Protein AF-A0AAD9DWA7-F1 (afdb_monomer)

Foldseek 3Di:
DDDDDDDDDDDDDDDPDDPDPPPPDDDDDDDDDDDDDDDDDDDDDDPPPPDPDPPDPDDQQADDDDFLQVLLRVQCNVVSHNVLDDPVRLVVLVCVVPVPVPPDPDPVVVPPRNNHDVSSSQVSQVVVVHGDDDDDPVD

pLDDT: mean 70.53, std 24.04, range [33.25, 98.38]

Sequence (139 aa):
MGSAPCSGKGRGVGGFQELGCMPWKVSKQKGEGDGSGCGPGVDEGHHARTLPVPPQPTAIYHEKQRRELCALHALNNVFQDGAAFSRDALQDIYQRLSPSTLVTPHKKSMLGNGNYDVNVIMAALQTRGFEAVWWDKRR

InterPro domains:
  IPR006155 Josephin domain [PF02099] (65-137)
  IPR006155 Josephin domain [PS50957] (57-139)
  IPR006155 Josephin domain [SM01246] (64-139)
  IPR040053 Josephin-1/2 [PTHR13291] (58-139)

Secondary structure (DSSP, 8-state):
--------------------------------------------------PPPP-PPPPPP-PPP-TT-HHHHHHHHHHT-TTS--HHHHHHHHHHH-GGGG-SSS--GGG--S---HHHHHHHHHHTT--PPP--TT-

Mean predicted aligned error: 17.97 Å

Organism: NCBI:txid2609070

Solvent-accessible surface area (backbone atoms only — not comparable to full-atom values): 9983 Å² total; per-residue (Å²): 141,84,84,88,85,92,89,84,90,79,90,78,92,74,79,96,75,81,87,72,80,78,79,82,77,82,80,83,83,80,88,79,83,91,79,89,85,90,86,90,84,87,86,80,91,70,92,70,78,78,70,82,75,74,85,73,81,76,83,78,55,76,68,79,73,59,89,45,27,51,57,56,35,51,50,17,37,73,68,54,30,84,81,70,53,51,72,64,60,53,50,52,48,42,44,71,77,46,65,82,78,65,85,59,103,57,90,68,69,79,63,66,64,32,83,64,55,68,66,42,54,41,53,55,34,46,79,74,79,41,79,80,78,85,83,62,89,93,111

Structure (mmCIF, N/CA/C/O backbone):
data_AF-A0AAD9DWA7-F1
#
_entry.id   AF-A0AAD9DWA7-F1
#
loop_
_atom_site.group_PDB
_atom_site.id
_atom_site.type_symbol
_atom_site.label_atom_id
_atom_site.label_alt_id
_atom_site.label_comp_id
_atom_site.label_asym_id
_atom_site.label_entity_id
_atom_site.label_seq_id
_atom_site.pdbx_PDB_ins_code
_atom_site.Cartn_x
_atom_site.Cartn_y
_atom_site.Cartn_z
_atom_site.occupancy
_atom_site.B_iso_or_equiv
_atom_site.auth_seq_id
_atom_site.auth_comp_id
_atom_site.auth_asym_id
_atom_site.auth_atom_id
_atom_site.pdbx_PDB_model_num
ATOM 1 N N . MET A 1 1 ? -35.403 15.807 -42.503 1.00 43.56 1 MET A N 1
ATOM 2 C CA . MET A 1 1 ? -34.236 16.627 -42.113 1.00 43.56 1 MET A CA 1
ATOM 3 C C . MET A 1 1 ? -34.789 17.918 -41.535 1.00 43.56 1 MET A C 1
ATOM 5 O O . MET A 1 1 ? -35.399 18.670 -42.279 1.00 43.56 1 MET A O 1
ATOM 9 N N . GLY A 1 2 ? -34.721 18.098 -40.217 1.00 42.53 2 GLY A N 1
ATOM 10 C CA . GLY A 1 2 ? -35.338 19.223 -39.510 1.00 42.53 2 GLY A CA 1
ATOM 11 C C . GLY A 1 2 ? -34.527 19.580 -38.267 1.00 42.53 2 GLY A C 1
ATOM 12 O O . GLY A 1 2 ? -34.063 18.691 -37.557 1.00 42.53 2 GLY A O 1
ATOM 13 N N . SER A 1 3 ? -34.309 20.878 -38.091 1.00 41.75 3 SER A N 1
ATOM 14 C CA . SER A 1 3 ? -33.456 21.536 -37.099 1.00 41.75 3 SER A CA 1
ATOM 15 C C . SER A 1 3 ? -34.044 21.525 -35.671 1.00 41.75 3 SER A C 1
ATOM 17 O O . SER A 1 3 ? -35.253 21.418 -35.496 1.00 41.75 3 SER A O 1
ATOM 19 N N . ALA A 1 4 ? -33.172 21.653 -34.660 1.00 43.50 4 ALA A N 1
ATOM 20 C CA . ALA A 1 4 ? -33.459 21.803 -33.212 1.00 43.50 4 ALA A CA 1
ATOM 21 C C . ALA A 1 4 ? -34.003 23.230 -32.854 1.00 43.50 4 ALA A C 1
ATOM 23 O O . ALA A 1 4 ? -34.128 24.005 -33.806 1.00 43.50 4 ALA A O 1
ATOM 24 N N . PRO A 1 5 ? -34.239 23.690 -31.580 1.00 51.34 5 PRO A N 1
ATOM 25 C CA . PRO A 1 5 ? -34.034 23.082 -30.240 1.00 51.34 5 PRO A CA 1
ATOM 26 C C . PRO A 1 5 ? -35.050 23.485 -29.092 1.00 51.34 5 PRO A C 1
ATOM 28 O O . PRO A 1 5 ? -36.014 24.209 -29.303 1.00 51.34 5 PRO A O 1
ATOM 31 N N . CYS A 1 6 ? -34.736 23.062 -27.848 1.00 37.31 6 CYS A N 1
ATOM 32 C CA . CYS A 1 6 ? -35.026 23.646 -26.506 1.00 37.31 6 CYS A CA 1
ATOM 33 C C . CYS A 1 6 ? -36.461 23.763 -25.917 1.00 37.31 6 CYS A C 1
ATOM 35 O O . CYS A 1 6 ? -37.216 24.653 -26.290 1.00 37.31 6 CYS A O 1
ATOM 37 N N . SER A 1 7 ? -36.716 23.070 -24.787 1.00 40.41 7 SER A N 1
ATOM 38 C CA . SER A 1 7 ? -36.964 23.658 -23.436 1.00 40.41 7 SER A CA 1
ATOM 39 C C . SER A 1 7 ? -37.805 22.742 -22.534 1.00 4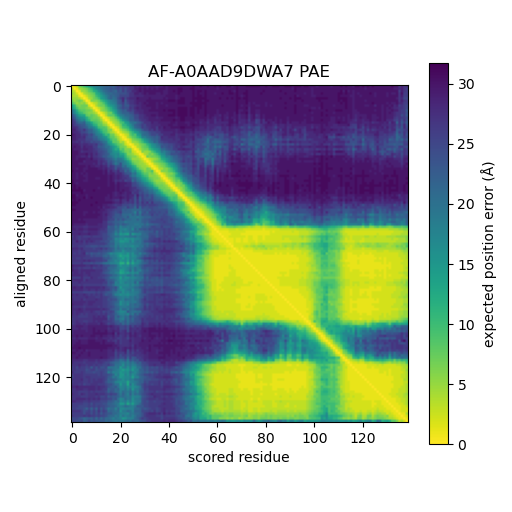0.41 7 SER A C 1
ATOM 41 O O . SER A 1 7 ? -38.947 22.429 -22.845 1.00 40.41 7 SER A O 1
ATOM 43 N N . GLY A 1 8 ? -37.275 22.388 -21.360 1.00 38.84 8 GLY A N 1
ATOM 44 C CA . GLY A 1 8 ? -38.014 21.683 -20.310 1.00 38.84 8 GLY A CA 1
ATOM 45 C C . GLY A 1 8 ? -37.392 21.952 -18.945 1.00 38.84 8 GLY A C 1
ATOM 46 O O . GLY A 1 8 ? -36.357 21.397 -18.599 1.00 38.84 8 GLY A O 1
ATOM 47 N N . LYS A 1 9 ? -38.000 22.872 -18.199 1.00 42.50 9 LYS A N 1
ATOM 48 C CA . LYS A 1 9 ? -37.543 23.401 -16.913 1.00 42.50 9 LYS A CA 1
ATOM 49 C C . LYS A 1 9 ? -38.145 22.573 -15.780 1.00 42.50 9 LYS A C 1
ATOM 51 O O . LYS A 1 9 ? -39.341 22.670 -15.538 1.00 42.50 9 LYS A O 1
ATOM 56 N N . GLY A 1 10 ? -37.323 21.806 -15.069 1.00 37.03 10 GLY A N 1
ATOM 57 C CA . GLY A 1 10 ? -37.707 21.131 -13.827 1.00 37.03 10 GLY A CA 1
ATOM 58 C C . GLY A 1 10 ? -36.960 21.735 -12.644 1.00 37.03 10 GLY A C 1
ATOM 59 O O . GLY A 1 10 ? -35.753 21.559 -12.522 1.00 37.03 10 GLY A O 1
ATOM 60 N N . ARG A 1 11 ? -37.667 22.478 -11.786 1.00 41.38 11 ARG A N 1
ATOM 61 C CA . ARG A 1 11 ? -37.173 22.857 -10.456 1.00 41.38 11 ARG A CA 1
ATOM 62 C C . ARG A 1 11 ? -37.373 21.661 -9.533 1.00 41.38 11 ARG A C 1
ATOM 64 O O . ARG A 1 11 ? -38.507 21.237 -9.345 1.00 41.38 11 ARG A O 1
ATOM 71 N N . GLY A 1 12 ? -36.295 21.175 -8.936 1.00 38.94 12 GLY A N 1
ATOM 72 C CA . GLY A 1 12 ? -36.328 20.275 -7.789 1.00 38.94 12 GLY A CA 1
ATOM 73 C C . GLY A 1 12 ? -35.436 20.859 -6.707 1.00 38.94 12 GLY A C 1
ATOM 74 O O . GLY A 1 12 ? -34.218 20.749 -6.782 1.00 38.94 12 GLY A O 1
ATOM 75 N N . VAL A 1 13 ? -36.050 21.547 -5.749 1.00 46.56 13 VAL A N 1
ATOM 76 C CA . VAL A 1 13 ? -35.418 21.949 -4.492 1.00 46.56 13 VAL A CA 1
ATOM 77 C C . VAL A 1 13 ? -35.373 20.696 -3.619 1.00 46.56 13 VAL A C 1
ATOM 79 O O . VAL A 1 13 ? -36.421 20.162 -3.270 1.00 46.56 13 VAL A O 1
ATOM 82 N N . GLY A 1 14 ? -34.175 20.213 -3.298 1.00 36.69 14 GLY A N 1
ATOM 83 C CA . GLY A 1 14 ? -33.944 19.093 -2.387 1.00 36.69 14 GLY A CA 1
ATOM 84 C C . GLY A 1 14 ? -32.629 19.326 -1.656 1.00 36.69 14 GLY A C 1
ATOM 85 O O . GLY A 1 14 ? -31.602 19.530 -2.295 1.00 36.69 14 GLY A O 1
ATOM 86 N N . GLY A 1 15 ? -32.708 19.425 -0.331 1.00 39.16 15 GLY A N 1
ATOM 87 C CA . GLY A 1 15 ? -31.715 20.035 0.546 1.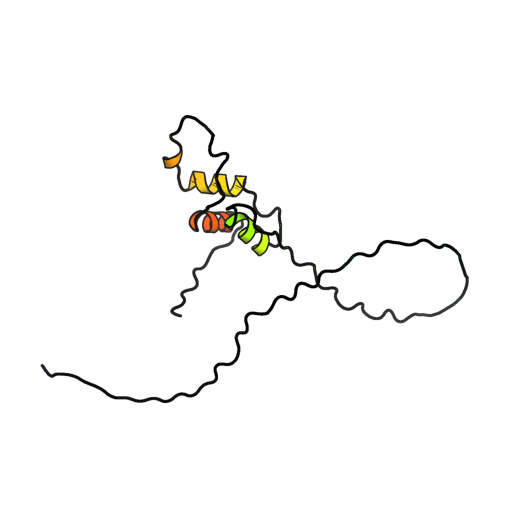00 39.16 15 GLY A CA 1
ATOM 88 C C . GLY A 1 15 ? -30.312 19.440 0.464 1.00 39.16 15 GLY A C 1
ATOM 89 O O . GLY A 1 15 ? -30.107 18.236 0.571 1.00 39.16 15 GLY A O 1
ATOM 90 N N . PHE A 1 16 ? -29.342 20.342 0.353 1.00 38.75 16 PHE A N 1
ATOM 91 C CA . PHE A 1 16 ? -27.926 20.094 0.572 1.00 38.75 16 PHE A CA 1
ATOM 92 C C . PHE A 1 16 ? -27.645 20.130 2.084 1.00 38.75 16 PHE A C 1
ATOM 94 O O . PHE A 1 16 ? -27.262 21.155 2.638 1.00 38.75 16 PHE A O 1
ATOM 101 N N . GLN A 1 17 ? -27.926 19.020 2.755 1.00 49.75 17 GLN A N 1
ATOM 102 C CA . GLN A 1 17 ? -27.523 18.683 4.123 1.00 49.75 17 GLN A CA 1
ATOM 103 C C . GLN A 1 17 ? -27.226 17.178 4.055 1.00 49.75 17 GLN A C 1
ATOM 105 O O . GLN A 1 17 ? -28.023 16.437 3.499 1.00 49.75 17 GLN A O 1
ATOM 110 N N . GLU A 1 18 ? -26.134 16.592 4.515 1.00 50.22 18 GLU A N 1
ATOM 111 C CA . GLU A 1 18 ? -25.024 17.028 5.343 1.00 50.22 18 GLU A CA 1
ATOM 112 C C . GLU A 1 18 ? -24.085 15.811 5.334 1.00 50.22 18 GLU A C 1
ATOM 114 O O . GLU A 1 18 ? -24.255 14.881 6.112 1.00 50.22 18 GLU A O 1
ATOM 119 N N . LEU A 1 19 ? -23.141 15.736 4.395 1.00 50.50 19 LEU A N 1
ATOM 120 C CA . LEU A 1 19 ? -22.028 14.789 4.518 1.00 50.50 19 LEU A CA 1
ATOM 121 C C . LEU A 1 19 ? -20.826 15.590 4.991 1.00 50.50 19 LEU A C 1
ATOM 123 O O . LEU A 1 19 ? -19.913 15.911 4.233 1.00 50.50 19 LEU A O 1
ATOM 127 N N . GLY A 1 20 ? -20.906 16.002 6.256 1.00 42.72 20 GLY A N 1
ATOM 128 C CA . GLY A 1 20 ? -19.806 16.646 6.945 1.00 42.72 20 GLY A CA 1
ATOM 129 C C . GLY A 1 20 ? -18.588 15.730 6.924 1.00 42.72 20 GLY A C 1
ATOM 130 O O . GLY A 1 20 ? -18.645 14.589 7.381 1.00 42.72 20 GLY A O 1
ATOM 131 N N . CYS A 1 21 ? -17.469 16.238 6.409 1.00 50.25 21 CYS A N 1
ATOM 132 C CA . CYS A 1 21 ? -16.157 15.704 6.742 1.00 50.25 21 CYS A CA 1
ATOM 133 C C . CYS A 1 21 ? -16.060 15.694 8.269 1.00 50.25 21 CYS A C 1
ATOM 135 O O . CYS A 1 21 ? -15.984 16.759 8.879 1.00 50.25 21 CYS A O 1
ATOM 137 N N . MET A 1 22 ? -16.122 14.512 8.880 1.00 47.12 22 MET A N 1
ATOM 138 C CA . MET A 1 22 ? -16.033 14.365 10.330 1.00 47.12 22 MET A CA 1
ATOM 139 C C . MET A 1 22 ? -14.733 15.033 10.810 1.00 47.12 22 MET A C 1
ATOM 141 O O . MET A 1 22 ? -13.645 14.591 10.421 1.00 47.12 22 MET A O 1
ATOM 145 N N . PRO A 1 23 ? -14.800 16.108 11.617 1.00 43.69 23 PRO A N 1
ATOM 146 C CA . PRO A 1 23 ? -13.609 16.738 12.155 1.00 43.69 23 PRO A CA 1
ATOM 147 C C . PRO A 1 23 ? -13.059 15.817 13.243 1.00 43.69 23 PRO A C 1
ATOM 149 O O . PRO A 1 23 ? -13.568 15.768 14.361 1.00 43.69 23 PRO A O 1
ATOM 152 N N . TRP A 1 24 ? -12.018 15.058 12.918 1.00 42.09 24 TRP A N 1
ATOM 153 C CA . TRP A 1 24 ? -11.294 14.252 13.892 1.00 42.09 24 TRP A CA 1
ATOM 154 C C . TRP A 1 24 ? -10.627 15.197 14.902 1.00 42.09 24 TRP A C 1
ATOM 156 O O . TRP A 1 24 ? -9.613 15.837 14.626 1.00 42.09 24 TRP A O 1
ATOM 166 N N . LYS A 1 25 ? -11.223 15.338 16.092 1.00 53.50 25 LYS A N 1
ATOM 167 C CA . LYS A 1 25 ? -10.573 16.037 17.204 1.00 53.50 25 LYS A CA 1
ATOM 168 C C . LYS A 1 25 ? -9.467 15.147 17.768 1.00 53.50 25 LYS A C 1
ATOM 170 O O . LYS A 1 25 ? -9.734 14.102 18.351 1.00 53.50 25 LYS A O 1
ATOM 175 N N . VAL A 1 26 ? -8.219 15.591 17.634 1.00 45.47 26 VAL A N 1
ATOM 176 C CA . VAL A 1 26 ? -7.082 15.035 18.376 1.00 45.47 26 VAL A CA 1
ATOM 177 C C . VAL A 1 26 ? -7.131 15.572 19.802 1.00 45.47 26 VAL A C 1
ATOM 179 O O . VAL A 1 26 ? -6.730 16.707 20.059 1.00 45.47 26 VAL A O 1
ATOM 182 N N . SER A 1 27 ? -7.600 14.753 20.740 1.00 48.53 27 SER A N 1
ATOM 183 C CA . SER A 1 27 ? -7.403 15.013 22.167 1.00 48.53 27 SER A CA 1
ATOM 184 C C . SER A 1 27 ? -6.030 14.491 22.583 1.00 48.53 27 SER A C 1
ATOM 186 O O . SER A 1 27 ? -5.791 13.289 22.668 1.00 48.53 27 SER A O 1
ATOM 188 N N . LYS A 1 28 ? -5.104 15.422 22.811 1.00 50.12 28 LYS A N 1
ATOM 189 C CA . LYS A 1 28 ? -3.756 15.172 23.323 1.00 50.12 28 LYS A CA 1
ATOM 190 C C . LYS A 1 28 ? -3.856 14.866 24.820 1.00 50.12 28 LYS A C 1
ATOM 192 O O . LYS A 1 28 ? -4.039 15.783 25.614 1.00 50.12 28 LYS A O 1
ATOM 197 N N . GLN A 1 29 ? -3.766 13.596 25.203 1.00 43.12 29 GLN A N 1
ATOM 198 C CA . GLN A 1 29 ? -3.728 13.215 26.616 1.00 43.12 29 GLN A CA 1
ATOM 199 C C . GLN A 1 29 ? -2.313 13.445 27.164 1.00 43.12 29 GLN A C 1
ATOM 201 O O . GLN A 1 29 ? -1.330 12.917 26.644 1.00 43.12 29 GLN A O 1
ATOM 206 N N . LYS A 1 30 ? -2.225 14.316 28.170 1.00 43.97 30 LYS A N 1
ATOM 207 C CA . LYS A 1 30 ? -1.022 14.633 28.941 1.00 43.97 30 LYS A CA 1
ATOM 208 C C . LYS A 1 30 ? -0.935 13.608 30.073 1.00 43.97 30 LYS A C 1
ATOM 210 O O . LYS A 1 30 ? -1.803 13.595 30.935 1.00 43.97 30 LYS A O 1
ATOM 215 N N . GLY A 1 31 ? 0.071 12.738 30.032 1.00 36.78 31 GLY A N 1
ATOM 216 C CA . GLY A 1 31 ? 0.380 11.839 31.142 1.00 36.78 31 GLY A CA 1
ATOM 217 C C . GLY A 1 31 ? 1.014 12.629 32.283 1.00 36.78 31 GLY A C 1
ATOM 218 O O . GLY A 1 31 ? 2.037 13.281 32.074 1.00 36.78 31 GLY A O 1
ATOM 219 N N . GLU A 1 32 ? 0.396 12.592 33.460 1.00 37.12 32 GLU A N 1
ATOM 220 C CA . GLU A 1 32 ? 0.983 13.074 34.711 1.00 37.12 32 GLU A CA 1
ATOM 221 C C . GLU A 1 32 ? 1.351 11.867 35.575 1.00 37.12 32 GLU A C 1
ATOM 223 O O . GLU A 1 32 ? 0.607 10.891 35.657 1.00 37.12 32 GLU A O 1
ATOM 228 N N . GLY A 1 33 ? 2.582 11.917 36.085 1.00 39.00 33 GLY A N 1
ATOM 229 C CA . GLY A 1 33 ? 3.276 10.823 36.742 1.00 39.00 33 GLY A CA 1
ATOM 230 C C . GLY A 1 33 ? 2.846 10.597 38.186 1.00 39.00 33 GLY A C 1
ATOM 231 O O . GLY A 1 33 ? 2.392 11.501 38.883 1.00 39.00 33 GLY A O 1
ATOM 232 N N . ASP A 1 34 ? 3.042 9.341 38.564 1.00 40.53 34 ASP A N 1
ATOM 233 C CA . ASP A 1 34 ? 2.773 8.663 39.824 1.00 40.53 34 ASP A CA 1
ATOM 234 C C . ASP A 1 34 ? 3.459 9.316 41.039 1.00 40.53 34 ASP A C 1
ATOM 236 O O . ASP A 1 34 ? 4.643 9.662 40.997 1.00 40.53 34 ASP A O 1
ATOM 240 N N . GLY A 1 35 ? 2.698 9.475 42.124 1.00 37.12 35 GLY A N 1
ATOM 241 C CA . GLY A 1 35 ? 3.160 9.963 43.419 1.00 37.12 35 GLY A CA 1
ATOM 242 C C . GLY A 1 35 ? 2.651 9.065 44.548 1.00 37.12 35 GLY A C 1
ATOM 243 O O . GLY A 1 35 ? 1.465 9.070 44.861 1.00 37.12 35 GLY A O 1
ATOM 244 N N . SER A 1 36 ? 3.593 8.320 45.130 1.00 41.56 36 SER A N 1
ATOM 245 C CA . SER A 1 36 ? 3.578 7.476 46.335 1.00 41.56 36 SER A CA 1
ATOM 246 C C . SER A 1 36 ? 2.605 7.810 47.478 1.00 41.56 36 SER A C 1
ATOM 248 O O . SER A 1 36 ? 2.446 8.970 47.851 1.00 41.56 36 SER A O 1
ATOM 250 N N . GLY A 1 37 ? 2.172 6.766 48.206 1.00 33.25 37 GLY A N 1
ATOM 251 C CA . GLY A 1 37 ? 1.822 6.876 49.633 1.00 33.25 37 GLY A CA 1
ATOM 252 C C . GLY A 1 37 ? 1.043 5.694 50.233 1.00 33.25 37 GLY A C 1
ATOM 253 O O . GLY A 1 37 ? -0.098 5.456 49.866 1.00 33.25 37 GLY A O 1
ATOM 254 N N . CYS A 1 38 ? 1.665 4.978 51.176 1.00 38.25 38 CYS A N 1
ATOM 255 C CA . CYS A 1 38 ? 1.206 3.762 51.866 1.00 38.25 38 CYS A CA 1
ATOM 256 C C . CYS A 1 38 ? 0.177 3.982 53.002 1.00 38.25 38 CYS A C 1
ATOM 258 O O . CYS A 1 38 ? 0.208 5.019 53.658 1.00 38.25 38 CYS A O 1
ATOM 260 N N . GLY A 1 39 ? -0.569 2.925 53.373 1.00 35.88 39 GLY A N 1
ATOM 261 C CA . GLY A 1 39 ? -1.024 2.693 54.763 1.00 35.88 39 GLY A CA 1
ATOM 262 C C . GLY A 1 39 ? -2.439 2.100 54.935 1.00 35.88 39 GLY A C 1
ATOM 263 O O . GLY A 1 39 ? -3.339 2.560 54.244 1.00 35.88 39 GLY A O 1
ATOM 264 N N . PRO A 1 40 ? -2.666 1.102 55.826 1.00 62.00 40 PRO A N 1
ATOM 265 C CA . PRO A 1 40 ? -3.843 0.222 55.798 1.00 62.00 40 PRO A CA 1
ATOM 266 C C . PRO A 1 40 ? -4.967 0.626 56.772 1.00 62.00 40 PRO A C 1
ATOM 268 O O . PRO A 1 40 ? -4.719 1.241 57.807 1.00 62.00 40 PRO A O 1
ATOM 271 N N . GLY A 1 41 ? -6.198 0.199 56.477 1.00 37.25 41 GLY A N 1
ATOM 272 C CA . GLY A 1 41 ? -7.366 0.353 57.345 1.00 37.25 41 GLY A CA 1
ATOM 273 C C . GLY A 1 41 ? -8.406 -0.727 57.053 1.00 37.25 41 GLY A C 1
ATOM 274 O O . GLY A 1 41 ? -8.725 -0.993 55.899 1.00 37.25 41 GLY A O 1
ATOM 275 N N . VAL A 1 42 ? -8.847 -1.384 58.117 1.00 46.00 42 VAL A N 1
ATOM 276 C CA . VAL A 1 42 ? -9.768 -2.521 58.162 1.00 46.00 42 VAL A CA 1
ATOM 277 C C . VAL A 1 42 ? -11.234 -2.121 57.934 1.00 46.00 42 VAL A C 1
ATOM 279 O O . VAL A 1 42 ? -11.625 -1.005 58.262 1.00 46.00 42 VAL A O 1
ATOM 282 N N . ASP A 1 43 ? -12.008 -3.118 57.495 1.00 40.75 43 ASP A N 1
ATOM 283 C CA . ASP A 1 43 ? -13.371 -3.451 57.948 1.00 40.75 43 ASP A CA 1
ATOM 284 C C . ASP A 1 43 ? -14.578 -3.273 56.994 1.00 40.75 43 ASP A C 1
ATOM 286 O O . ASP A 1 43 ? -14.781 -2.251 56.347 1.00 40.75 43 ASP A O 1
ATOM 290 N N . GLU A 1 44 ? -15.344 -4.368 56.963 1.00 40.94 44 GLU A N 1
ATOM 291 C CA . GLU A 1 44 ? -16.736 -4.609 56.566 1.00 40.94 44 GLU A CA 1
ATOM 292 C C . GLU A 1 44 ? -17.351 -4.025 55.273 1.00 40.94 44 GLU A C 1
ATOM 294 O O . GLU A 1 44 ? -17.640 -2.845 55.100 1.00 40.94 44 GLU A O 1
ATOM 299 N N . GLY A 1 45 ? -17.785 -4.967 54.425 1.00 48.91 45 GLY A N 1
ATOM 300 C CA . GLY A 1 45 ? -19.228 -5.186 54.320 1.00 48.91 45 GLY A CA 1
ATOM 301 C C . GLY A 1 45 ? -20.022 -4.237 53.430 1.00 48.91 45 GLY A C 1
ATOM 302 O O . GLY A 1 45 ? -21.095 -3.805 53.824 1.00 48.91 45 GLY A O 1
ATOM 303 N N . HIS A 1 46 ? -19.594 -4.001 52.189 1.00 44.22 46 HIS A N 1
ATOM 304 C CA . HIS A 1 46 ? -20.496 -3.465 51.169 1.00 44.22 46 HIS A CA 1
ATOM 305 C C . HIS A 1 46 ? -20.382 -4.265 49.874 1.00 44.22 46 HIS A C 1
ATOM 307 O O . HIS A 1 46 ? -19.360 -4.237 49.189 1.00 44.22 46 HIS A O 1
ATOM 313 N N . HIS A 1 47 ? -21.473 -4.949 49.511 1.00 55.19 47 HIS A N 1
ATOM 314 C CA . HIS A 1 47 ? -21.741 -5.395 48.145 1.00 55.19 47 HIS A CA 1
ATOM 315 C C . HIS A 1 47 ? -21.866 -4.150 47.257 1.00 55.19 47 HIS A C 1
ATOM 317 O O . HIS A 1 47 ? -22.961 -3.689 46.930 1.00 55.19 47 HIS A O 1
ATOM 323 N N . ALA A 1 48 ? -20.723 -3.555 46.921 1.00 51.41 48 ALA A N 1
ATOM 324 C CA . ALA A 1 48 ? -20.634 -2.440 46.009 1.00 51.41 48 ALA A CA 1
ATOM 325 C C . ALA A 1 48 ? -21.122 -2.936 44.650 1.00 51.41 48 ALA A C 1
ATOM 327 O O . ALA A 1 48 ? -20.489 -3.771 44.005 1.00 51.41 48 ALA A O 1
ATOM 328 N N . ARG A 1 49 ? -22.289 -2.436 44.238 1.00 59.53 49 ARG A N 1
ATOM 329 C CA . ARG A 1 49 ? -22.781 -2.545 42.868 1.00 59.53 49 ARG A CA 1
ATOM 330 C C . ARG A 1 49 ? -21.663 -2.095 41.932 1.00 59.53 49 ARG A C 1
ATOM 332 O O . ARG A 1 49 ? -21.411 -0.900 41.803 1.00 59.53 49 ARG A O 1
ATOM 339 N N . THR A 1 50 ? -20.998 -3.052 41.292 1.00 62.94 50 THR A N 1
ATOM 340 C CA . THR A 1 50 ? -20.077 -2.788 40.192 1.00 62.94 50 THR A CA 1
ATOM 341 C C . THR A 1 50 ? -20.888 -2.130 39.084 1.00 62.94 50 THR A C 1
ATOM 343 O O . THR A 1 50 ? -21.683 -2.781 38.408 1.00 62.94 50 THR A O 1
ATOM 346 N N . LEU A 1 51 ? -20.753 -0.813 38.949 1.00 69.94 51 LEU A N 1
ATOM 347 C CA . LEU A 1 51 ? -21.294 -0.099 37.803 1.00 69.94 51 LEU A CA 1
ATOM 348 C C . LEU A 1 51 ? -20.543 -0.585 36.554 1.00 69.94 51 LEU A C 1
ATOM 350 O O . LEU A 1 51 ? -19.321 -0.745 36.614 1.00 69.94 51 LEU A O 1
ATOM 354 N N . PRO A 1 52 ? -21.237 -0.836 35.433 1.00 71.31 52 PRO A N 1
ATOM 355 C CA . PRO A 1 52 ? -20.570 -1.183 34.190 1.00 71.31 52 PRO A CA 1
ATOM 356 C C . PRO A 1 52 ? -19.661 -0.020 33.786 1.00 71.31 52 PRO A C 1
ATOM 358 O O . PRO A 1 52 ? -20.125 1.097 33.556 1.00 71.31 52 PRO A O 1
ATOM 361 N N . VAL A 1 53 ? -18.353 -0.283 33.740 1.00 75.31 53 VAL A N 1
ATOM 362 C CA . VAL A 1 53 ? -17.370 0.649 33.185 1.00 75.31 53 VAL A CA 1
ATOM 363 C C . VAL A 1 53 ? -17.803 0.943 31.745 1.00 75.31 53 VAL A C 1
ATOM 365 O O . VAL A 1 53 ? -18.031 -0.008 30.990 1.00 75.31 53 VAL A O 1
ATOM 368 N N . PRO A 1 54 ? -17.966 2.220 31.349 1.00 76.06 54 PRO A N 1
ATOM 369 C CA . PRO A 1 54 ? -18.296 2.547 29.970 1.00 76.06 54 PRO A CA 1
ATOM 370 C C . PRO A 1 54 ? -17.217 1.956 29.053 1.00 76.06 54 PRO A C 1
ATOM 372 O O . PRO A 1 54 ? -16.039 1.976 29.426 1.00 76.06 54 PRO A O 1
ATOM 375 N N . PRO A 1 55 ? -17.586 1.409 27.880 1.00 73.69 55 PRO A N 1
ATOM 376 C CA . PRO A 1 55 ? -16.615 0.830 26.966 1.00 73.69 55 PRO A CA 1
ATOM 377 C C . PRO A 1 55 ? -15.564 1.889 26.641 1.00 73.69 55 PRO A C 1
ATOM 379 O O . PRO A 1 55 ? -15.870 2.938 26.071 1.00 73.69 55 PRO A O 1
ATOM 382 N N . GLN A 1 56 ? -14.329 1.631 27.067 1.00 71.31 56 GLN A N 1
ATOM 383 C CA . GLN A 1 56 ? -13.213 2.512 26.770 1.00 71.31 56 GLN A CA 1
ATOM 384 C C . GLN A 1 56 ? -12.999 2.478 25.253 1.00 71.31 56 GLN A C 1
ATOM 386 O O . GLN A 1 56 ? -12.972 1.384 24.679 1.00 71.31 56 GLN A O 1
ATOM 391 N N . PRO A 1 57 ? -12.877 3.633 24.579 1.00 74.50 57 PRO A N 1
ATOM 392 C CA . PRO A 1 57 ? -12.655 3.651 23.144 1.00 74.50 57 PRO A CA 1
ATOM 393 C C . PRO A 1 57 ? -11.350 2.915 22.832 1.00 74.50 57 PRO A C 1
ATOM 395 O O . PRO A 1 57 ? -10.291 3.248 23.366 1.00 74.50 57 PRO A O 1
ATOM 398 N N . THR A 1 58 ? -11.430 1.896 21.977 1.00 80.56 58 THR A N 1
ATOM 399 C CA . THR A 1 58 ? -10.255 1.175 21.485 1.00 80.56 58 THR A CA 1
ATOM 400 C C . THR A 1 58 ? -9.328 2.163 20.790 1.00 80.56 58 THR A C 1
ATOM 402 O O . THR A 1 58 ? -9.768 2.917 19.918 1.00 80.56 58 THR A O 1
ATOM 405 N N . ALA A 1 59 ? -8.055 2.180 21.177 1.00 90.81 59 ALA A N 1
ATOM 406 C CA . ALA A 1 59 ? -7.071 3.051 20.553 1.00 90.81 59 ALA A CA 1
ATOM 407 C C . ALA A 1 59 ? -6.966 2.724 19.052 1.00 90.81 59 ALA A C 1
ATOM 409 O O . ALA A 1 59 ? -6.626 1.604 18.682 1.00 90.81 59 ALA A O 1
ATOM 410 N N . ILE A 1 60 ? -7.282 3.702 18.199 1.00 95.56 60 ILE A N 1
ATOM 411 C CA . ILE A 1 60 ? -7.176 3.579 16.740 1.00 95.56 60 ILE A CA 1
ATOM 412 C C . ILE A 1 60 ? -5.695 3.578 16.370 1.00 95.56 60 ILE A C 1
ATOM 414 O O . ILE A 1 60 ? -4.953 4.490 16.750 1.00 95.56 60 ILE A O 1
ATOM 418 N N . TYR A 1 61 ? -5.269 2.572 15.611 1.00 97.06 61 TYR A N 1
ATOM 419 C CA . TYR A 1 61 ? -3.914 2.518 15.093 1.00 97.06 61 TYR A CA 1
ATOM 420 C C . TYR A 1 61 ? -3.733 3.585 14.007 1.00 97.06 61 TYR A C 1
ATOM 422 O O . TYR A 1 61 ? -4.517 3.685 13.059 1.00 97.06 61 TYR A O 1
ATOM 430 N N . HIS A 1 62 ? -2.684 4.392 14.150 1.00 96.81 62 HIS A N 1
ATOM 431 C CA . HIS A 1 62 ? -2.307 5.382 13.154 1.00 96.81 62 HIS A CA 1
ATOM 432 C C . HIS A 1 62 ? -0.795 5.585 13.131 1.00 96.81 62 HIS A C 1
ATOM 434 O O . HIS A 1 62 ? -0.206 6.112 14.080 1.00 96.81 62 HIS A O 1
ATOM 440 N N . GLU A 1 63 ? -0.172 5.251 12.009 1.00 96.06 63 GLU A N 1
ATOM 441 C CA . GLU A 1 63 ? 1.182 5.670 11.698 1.00 96.06 63 GLU A CA 1
ATOM 442 C C . GLU A 1 63 ? 1.210 6.889 10.776 1.00 96.06 63 GLU A C 1
ATOM 444 O O . GLU A 1 63 ? 0.523 6.978 9.753 1.00 96.06 63 GLU A O 1
ATOM 449 N N . LYS A 1 64 ? 2.044 7.859 11.166 1.00 96.50 64 LYS A N 1
ATOM 450 C CA . LYS A 1 64 ? 2.269 9.084 10.402 1.00 96.50 64 LYS A CA 1
ATOM 451 C C . LYS A 1 64 ? 3.189 8.798 9.229 1.00 96.50 64 LYS A C 1
ATOM 453 O O . LYS A 1 64 ? 4.263 8.226 9.422 1.00 96.50 64 LYS A O 1
ATOM 458 N N . GLN A 1 65 ? 2.814 9.307 8.058 1.00 95.50 65 GLN A N 1
ATOM 459 C CA . GLN A 1 65 ? 3.640 9.199 6.865 1.00 95.50 65 GLN A CA 1
ATOM 460 C C . GLN A 1 65 ? 5.034 9.790 7.093 1.00 95.50 65 GLN A C 1
ATOM 462 O O . GLN A 1 65 ? 5.182 10.905 7.601 1.00 95.50 65 GLN A O 1
ATOM 467 N N . ARG A 1 66 ? 6.063 9.056 6.662 1.00 91.12 66 ARG A N 1
ATOM 468 C CA . ARG A 1 66 ? 7.442 9.544 6.597 1.00 91.12 66 ARG A CA 1
ATOM 469 C C . ARG A 1 66 ? 8.008 9.313 5.202 1.00 91.12 66 ARG A C 1
ATOM 471 O O . ARG A 1 66 ? 7.845 8.237 4.636 1.00 91.12 66 ARG A O 1
ATOM 478 N N . ARG A 1 67 ? 8.745 10.304 4.683 1.00 88.69 67 ARG A N 1
ATOM 479 C CA . ARG A 1 67 ? 9.335 10.267 3.329 1.00 88.69 67 ARG A CA 1
ATOM 480 C C . ARG A 1 67 ? 8.242 10.074 2.265 1.00 88.69 67 ARG A C 1
ATOM 482 O O . ARG A 1 67 ? 7.108 10.514 2.462 1.00 88.69 67 ARG A O 1
ATOM 489 N N . GLU A 1 68 ? 8.571 9.420 1.157 1.00 89.94 68 GLU A N 1
ATOM 490 C CA . GLU A 1 68 ? 7.627 9.144 0.071 1.00 89.94 68 GLU A CA 1
ATOM 491 C C . GLU A 1 68 ? 6.923 7.787 0.251 1.00 89.94 68 GLU A C 1
ATOM 493 O O . GLU A 1 68 ? 6.342 7.286 -0.693 1.00 89.94 68 GLU A O 1
ATOM 498 N N . LEU A 1 69 ? 6.911 7.192 1.455 1.00 92.88 69 LEU A N 1
ATOM 499 C CA . LEU A 1 69 ? 6.316 5.873 1.747 1.00 92.88 69 LEU A CA 1
ATOM 500 C C . LEU A 1 69 ? 4.793 5.918 1.978 1.00 92.88 69 LEU A C 1
ATOM 502 O O . LEU A 1 69 ? 4.266 5.231 2.853 1.00 92.88 69 LEU A O 1
ATOM 506 N N . CYS A 1 70 ? 4.061 6.741 1.228 1.00 95.38 70 CYS A N 1
ATOM 507 C CA . CYS A 1 70 ? 2.624 6.933 1.443 1.00 95.38 70 CYS A CA 1
ATOM 508 C C . CYS A 1 70 ? 1.821 5.630 1.313 1.00 95.38 70 CYS A C 1
ATOM 510 O O . CYS A 1 70 ? 0.954 5.381 2.145 1.00 95.38 70 CYS A O 1
ATOM 512 N N . ALA A 1 71 ? 2.138 4.770 0.340 1.00 96.06 71 ALA A N 1
ATOM 513 C CA . ALA A 1 71 ? 1.423 3.508 0.143 1.00 96.06 71 ALA A CA 1
ATOM 514 C C . ALA A 1 71 ? 1.603 2.538 1.322 1.00 96.06 71 ALA A C 1
ATOM 516 O O . ALA A 1 71 ? 0.633 1.924 1.756 1.00 96.06 71 ALA A O 1
ATOM 517 N N . LEU A 1 72 ? 2.818 2.454 1.882 1.00 96.88 72 LEU A N 1
ATOM 518 C CA . LEU A 1 72 ? 3.105 1.656 3.080 1.00 96.88 72 LEU A CA 1
ATOM 519 C C . LEU A 1 72 ? 2.221 2.100 4.245 1.00 96.88 72 LEU A C 1
ATOM 521 O O . LEU A 1 72 ? 1.495 1.298 4.827 1.00 96.88 72 LEU A O 1
ATOM 525 N N . HIS A 1 73 ? 2.247 3.403 4.522 1.00 97.44 73 HIS A N 1
ATOM 526 C CA . HIS A 1 73 ? 1.524 3.969 5.649 1.00 97.44 73 HIS A CA 1
ATOM 527 C C . HIS A 1 73 ? 0.010 3.935 5.464 1.00 97.44 73 HIS A C 1
ATOM 529 O O . HIS A 1 73 ? -0.724 3.705 6.420 1.00 97.44 73 HIS A O 1
ATOM 535 N N . ALA A 1 74 ? -0.478 4.112 4.237 1.00 97.69 74 ALA A N 1
ATOM 536 C CA . ALA A 1 74 ? -1.890 3.953 3.926 1.00 97.69 74 ALA A CA 1
ATOM 537 C C . ALA A 1 74 ? -2.358 2.515 4.184 1.00 97.69 74 ALA A C 1
ATOM 539 O O . ALA A 1 74 ? -3.377 2.325 4.844 1.00 97.69 74 ALA A O 1
ATOM 540 N N . LEU A 1 75 ? -1.601 1.513 3.726 1.00 98.00 75 LEU A N 1
ATOM 541 C CA . LEU A 1 75 ? -1.939 0.107 3.935 1.00 98.00 75 LEU A CA 1
ATOM 542 C C . LEU A 1 75 ? -1.943 -0.253 5.425 1.00 98.00 75 LEU A C 1
ATOM 544 O O . LEU A 1 75 ? -2.961 -0.715 5.926 1.00 98.00 75 LEU A O 1
ATOM 548 N N . ASN A 1 76 ? -0.872 0.026 6.165 1.00 98.31 76 ASN A N 1
ATOM 549 C CA . ASN A 1 76 ? -0.806 -0.283 7.600 1.00 98.31 76 ASN A CA 1
ATOM 550 C C . ASN A 1 76 ? -1.913 0.415 8.404 1.00 98.31 76 ASN A C 1
ATOM 552 O O . ASN A 1 76 ? -2.506 -0.180 9.303 1.00 98.31 76 ASN A O 1
ATOM 556 N N . ASN A 1 77 ? -2.255 1.655 8.039 1.00 98.38 77 ASN A N 1
ATOM 557 C CA . ASN A 1 77 ? -3.385 2.362 8.634 1.00 98.38 77 ASN A CA 1
ATOM 558 C C . ASN A 1 77 ? -4.726 1.694 8.303 1.00 98.38 77 ASN A C 1
ATOM 560 O O . ASN A 1 77 ? -5.546 1.535 9.199 1.00 98.38 77 ASN A O 1
ATOM 564 N N . VAL A 1 78 ? -4.968 1.266 7.061 1.00 97.38 78 VAL A N 1
ATOM 565 C CA . VAL A 1 78 ? -6.206 0.550 6.691 1.00 97.38 78 VAL A CA 1
ATOM 566 C C . VAL A 1 78 ? -6.324 -0.782 7.433 1.00 97.38 78 VAL A C 1
ATOM 568 O O . VAL A 1 78 ? -7.399 -1.114 7.923 1.00 97.38 78 VAL A O 1
ATOM 571 N N . PHE A 1 79 ? -5.219 -1.514 7.568 1.00 97.69 79 PHE A N 1
ATOM 572 C CA . PHE A 1 79 ? -5.174 -2.783 8.299 1.00 97.69 79 PHE A CA 1
ATOM 573 C C . PHE A 1 79 ? -5.160 -2.619 9.821 1.00 97.69 79 PHE A C 1
ATOM 575 O O . PHE A 1 79 ? -5.267 -3.616 10.530 1.00 97.69 79 PHE A O 1
ATOM 582 N N . GLN A 1 80 ? -5.048 -1.383 10.318 1.00 97.62 80 GLN A N 1
ATOM 583 C CA . GLN A 1 80 ? -4.924 -1.077 11.742 1.00 97.62 80 GLN A CA 1
ATOM 584 C C . GLN A 1 80 ? -3.766 -1.845 12.417 1.00 97.62 80 GLN A C 1
ATOM 586 O O . GLN A 1 80 ? -3.854 -2.215 13.586 1.00 97.62 80 GLN A O 1
ATOM 591 N N . ASP A 1 81 ? -2.675 -2.076 11.677 1.00 97.38 81 ASP A N 1
ATOM 592 C CA . ASP A 1 81 ? -1.521 -2.8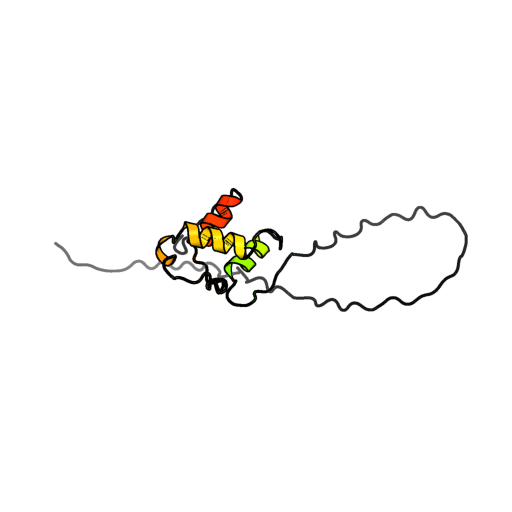71 12.106 1.00 97.38 81 ASP A CA 1
ATOM 593 C C . ASP A 1 81 ? -0.227 -2.388 11.422 1.00 97.38 81 ASP A C 1
ATOM 595 O O . ASP A 1 81 ? -0.106 -2.393 10.196 1.00 97.38 81 ASP A O 1
ATOM 599 N N . GLY A 1 82 ? 0.773 -2.008 12.224 1.00 96.50 82 GLY A N 1
ATOM 600 C CA . GLY A 1 82 ? 2.079 -1.541 11.740 1.00 96.50 82 GLY A CA 1
ATOM 601 C C . GLY A 1 82 ? 3.008 -2.631 11.229 1.00 96.50 82 GLY A C 1
ATOM 602 O O . GLY A 1 82 ? 4.020 -2.329 10.600 1.00 96.50 82 GLY A O 1
ATOM 603 N N . ALA A 1 83 ? 2.671 -3.891 11.487 1.00 96.62 83 ALA A N 1
ATOM 604 C CA . ALA A 1 83 ? 3.342 -5.046 10.917 1.00 96.62 83 ALA A CA 1
ATOM 605 C C . ALA A 1 83 ? 2.608 -5.589 9.677 1.00 96.62 83 ALA A C 1
ATOM 607 O O . ALA A 1 83 ? 3.031 -6.606 9.121 1.00 96.62 83 ALA A O 1
ATOM 608 N N . ALA A 1 84 ? 1.536 -4.929 9.210 1.00 97.56 84 ALA A N 1
ATOM 609 C CA . ALA A 1 84 ? 0.768 -5.415 8.070 1.00 97.56 84 ALA A CA 1
ATOM 610 C C . ALA A 1 84 ? 1.614 -5.444 6.782 1.00 97.56 84 ALA A C 1
ATOM 612 O O . ALA A 1 84 ? 1.629 -6.424 6.034 1.00 97.56 84 ALA A O 1
ATOM 613 N N . PHE A 1 85 ? 2.373 -4.391 6.530 1.00 97.44 85 PHE A N 1
ATOM 614 C CA . PHE A 1 85 ? 3.293 -4.324 5.410 1.00 97.44 85 PHE A CA 1
ATOM 615 C C . PHE A 1 85 ? 4.613 -3.720 5.854 1.00 97.44 85 PHE A C 1
ATOM 617 O O . PHE A 1 85 ? 4.682 -2.853 6.725 1.00 97.44 85 PHE A O 1
ATOM 624 N N . SER A 1 86 ? 5.680 -4.187 5.215 1.00 95.62 86 SER A N 1
ATOM 625 C CA . SER A 1 86 ? 7.005 -3.597 5.316 1.00 95.62 86 SER A CA 1
ATOM 626 C C . SER A 1 86 ? 7.368 -2.939 3.991 1.00 95.62 86 SER A C 1
ATOM 628 O O . SER A 1 86 ? 6.858 -3.296 2.924 1.00 95.62 86 SER A O 1
ATOM 630 N N . ARG A 1 87 ? 8.294 -1.980 4.048 1.00 93.25 87 ARG A N 1
ATOM 631 C CA . ARG A 1 87 ? 8.867 -1.371 2.843 1.00 93.25 87 ARG A CA 1
ATOM 632 C C . ARG A 1 87 ? 9.419 -2.433 1.892 1.00 93.25 87 ARG A C 1
ATOM 634 O O . ARG A 1 87 ? 9.205 -2.338 0.691 1.00 93.25 87 ARG A O 1
ATOM 641 N N . ASP A 1 88 ? 10.114 -3.429 2.433 1.00 92.12 88 ASP A N 1
ATOM 642 C CA . ASP A 1 88 ? 10.761 -4.461 1.628 1.00 92.12 88 ASP A CA 1
ATOM 643 C C . ASP A 1 88 ? 9.714 -5.353 0.940 1.00 92.12 88 ASP A C 1
ATOM 645 O O . ASP A 1 88 ? 9.844 -5.625 -0.247 1.00 92.12 88 ASP A O 1
ATOM 649 N N . ALA A 1 89 ? 8.596 -5.666 1.609 1.00 93.94 89 ALA A N 1
ATOM 650 C CA . ALA A 1 89 ? 7.486 -6.386 0.981 1.00 93.94 89 ALA A CA 1
ATOM 651 C C . ALA A 1 89 ? 6.882 -5.617 -0.212 1.00 93.94 89 ALA A C 1
ATOM 653 O O . ALA A 1 89 ? 6.642 -6.198 -1.270 1.00 93.94 89 ALA A O 1
ATOM 654 N N . LEU A 1 90 ? 6.666 -4.301 -0.081 1.00 93.94 90 LEU A N 1
ATOM 655 C CA . LEU A 1 90 ? 6.189 -3.479 -1.204 1.00 93.94 90 LEU A CA 1
ATOM 656 C C . LEU A 1 90 ? 7.243 -3.339 -2.308 1.00 93.94 90 LEU A C 1
ATOM 658 O O . LEU A 1 90 ? 6.906 -3.309 -3.492 1.00 93.94 90 LEU A O 1
ATOM 662 N N . GLN A 1 91 ? 8.519 -3.286 -1.933 1.00 90.81 91 GLN A N 1
ATOM 663 C CA . GLN A 1 91 ? 9.630 -3.232 -2.872 1.00 90.81 91 GLN A CA 1
ATOM 664 C C . GLN A 1 91 ? 9.742 -4.515 -3.709 1.00 90.81 91 GLN A C 1
ATOM 666 O O . GLN A 1 91 ? 9.993 -4.422 -4.913 1.00 90.81 91 GLN A O 1
ATOM 671 N N . ASP A 1 92 ? 9.512 -5.679 -3.104 1.00 91.19 92 ASP A N 1
ATOM 672 C CA . ASP A 1 92 ? 9.502 -6.973 -3.789 1.00 91.19 92 ASP A CA 1
ATOM 673 C C . ASP A 1 92 ? 8.339 -7.063 -4.784 1.00 91.19 92 ASP A C 1
ATOM 675 O O . ASP A 1 92 ? 8.517 -7.485 -5.929 1.00 91.19 92 ASP A O 1
ATOM 679 N N . ILE A 1 93 ? 7.148 -6.606 -4.384 1.00 93.31 93 ILE A N 1
ATOM 680 C CA . ILE A 1 93 ? 5.982 -6.526 -5.275 1.00 93.31 93 ILE A CA 1
ATOM 681 C C . ILE A 1 93 ? 6.279 -5.598 -6.458 1.00 93.31 93 ILE A C 1
ATOM 683 O O . ILE A 1 93 ? 6.059 -5.979 -7.607 1.00 93.31 93 ILE A O 1
ATOM 687 N N . TYR A 1 94 ? 6.833 -4.413 -6.199 1.00 90.50 94 TYR A N 1
ATOM 688 C CA . TYR A 1 94 ? 7.215 -3.464 -7.243 1.00 90.50 94 TYR A CA 1
ATOM 689 C C . TYR A 1 94 ? 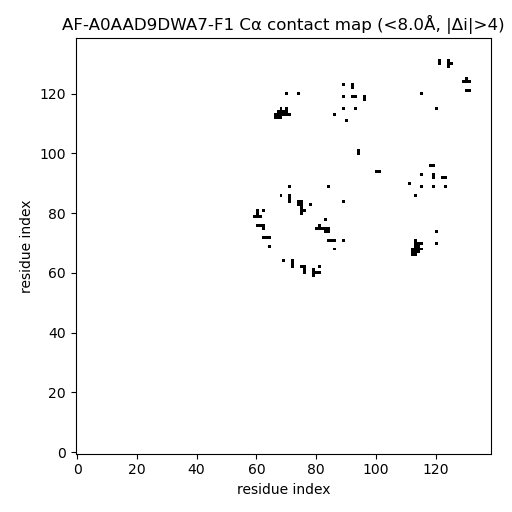8.189 -4.076 -8.261 1.00 90.50 94 TYR A C 1
ATOM 691 O O . TYR A 1 94 ? 7.974 -3.966 -9.467 1.00 90.50 94 TYR A O 1
ATOM 699 N N . GLN A 1 95 ? 9.228 -4.778 -7.796 1.00 87.44 95 GLN A N 1
ATOM 700 C CA . GLN A 1 95 ? 10.205 -5.428 -8.678 1.00 87.44 95 GLN A CA 1
ATOM 701 C C . GLN A 1 95 ? 9.580 -6.542 -9.524 1.00 87.44 95 GLN A C 1
ATOM 703 O O . GLN A 1 95 ? 9.923 -6.690 -10.695 1.00 87.44 95 GLN A O 1
ATOM 708 N N . ARG A 1 96 ? 8.633 -7.303 -8.960 1.00 89.62 96 ARG A N 1
ATOM 709 C CA . ARG A 1 96 ? 7.897 -8.341 -9.697 1.00 89.62 96 ARG A CA 1
ATOM 710 C C . ARG A 1 96 ? 7.008 -7.760 -10.794 1.00 89.62 96 ARG A C 1
ATOM 712 O O . ARG A 1 96 ? 6.881 -8.374 -11.848 1.00 89.62 96 ARG A O 1
ATOM 719 N N . LEU A 1 97 ? 6.398 -6.601 -10.549 1.00 88.56 97 LEU A N 1
ATOM 720 C CA . LEU A 1 97 ? 5.542 -5.916 -11.522 1.00 88.56 97 LEU A CA 1
ATOM 721 C C . LEU A 1 97 ? 6.346 -5.164 -12.596 1.00 88.56 97 LEU A C 1
ATOM 723 O O . LEU A 1 97 ? 5.837 -4.9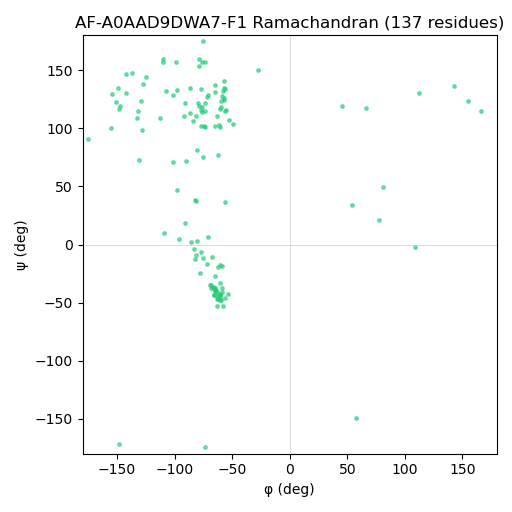46 -13.690 1.00 88.56 97 LEU A O 1
ATOM 727 N N . SER A 1 98 ? 7.593 -4.776 -12.307 1.00 80.94 98 SER A N 1
ATOM 728 C CA . SER A 1 98 ? 8.474 -4.036 -13.224 1.00 80.94 98 SER A CA 1
ATOM 729 C C . SER A 1 98 ? 9.874 -4.667 -13.321 1.00 80.94 98 SER A C 1
ATOM 731 O O . SER A 1 98 ? 10.846 -4.099 -12.827 1.00 80.94 98 SER A O 1
ATOM 733 N N . PRO A 1 99 ? 10.025 -5.828 -13.983 1.00 68.06 99 PRO A N 1
ATOM 734 C CA . PRO A 1 99 ? 11.305 -6.541 -14.060 1.00 68.06 99 PRO A CA 1
ATOM 735 C C . PRO A 1 99 ? 12.351 -5.865 -14.970 1.00 68.06 99 PRO A C 1
ATOM 737 O O . PRO A 1 99 ? 13.537 -6.174 -14.891 1.00 68.06 99 PRO A O 1
ATOM 740 N N . SER A 1 100 ? 11.952 -4.939 -15.847 1.00 59.81 100 SER A N 1
ATOM 741 C CA . SER A 1 100 ? 12.834 -4.294 -16.834 1.00 59.81 100 SER A CA 1
ATOM 742 C C . SER A 1 100 ? 13.662 -3.123 -16.288 1.00 59.81 100 SER A C 1
ATOM 744 O O . SER A 1 100 ? 14.622 -2.705 -16.933 1.00 59.81 100 SER A O 1
ATOM 746 N N . THR A 1 101 ? 13.367 -2.620 -15.087 1.00 56.56 101 THR A N 1
ATOM 747 C CA . THR A 1 101 ? 14.177 -1.593 -14.400 1.00 56.56 101 THR A CA 1
ATOM 748 C C . THR A 1 101 ? 15.411 -2.172 -13.691 1.00 56.56 101 THR A C 1
ATOM 750 O O . THR A 1 101 ? 16.171 -1.434 -13.064 1.00 56.56 101 THR A O 1
ATOM 753 N N . LEU A 1 102 ? 15.648 -3.486 -13.810 1.00 53.88 102 LEU A N 1
ATOM 754 C CA . LEU A 1 102 ? 16.690 -4.230 -13.093 1.00 53.88 102 LEU A CA 1
ATOM 755 C C . LEU A 1 102 ? 18.092 -4.174 -13.723 1.00 53.88 102 LEU A C 1
ATOM 757 O O . LEU A 1 102 ? 19.040 -4.687 -13.128 1.00 53.88 102 LEU A O 1
ATOM 761 N N . VAL A 1 103 ? 18.278 -3.552 -14.891 1.00 51.97 103 VAL A N 1
ATOM 762 C CA . VAL A 1 103 ? 19.598 -3.511 -15.544 1.00 51.97 103 VAL A CA 1
ATOM 763 C C . VAL A 1 103 ? 20.396 -2.281 -15.099 1.00 51.97 103 VAL A C 1
ATOM 765 O O . VAL A 1 103 ? 20.605 -1.357 -15.876 1.00 51.97 103 VAL A O 1
ATOM 768 N N . THR A 1 104 ? 20.881 -2.267 -13.849 1.00 44.16 104 THR A N 1
ATOM 769 C CA . THR A 1 104 ? 22.079 -1.478 -13.490 1.00 44.16 104 THR A CA 1
ATOM 770 C C . THR A 1 104 ? 22.986 -2.207 -12.479 1.00 44.16 104 THR A C 1
ATOM 772 O O . THR A 1 104 ? 22.485 -2.916 -11.607 1.00 44.16 104 THR A O 1
ATOM 775 N N . PRO A 1 105 ? 24.329 -2.034 -12.542 1.00 48.25 105 PRO A N 1
ATOM 776 C CA . PRO A 1 105 ? 25.319 -2.866 -11.828 1.00 48.25 105 PRO A CA 1
ATOM 777 C C . PRO A 1 105 ? 25.389 -2.674 -10.302 1.00 48.25 105 PRO A C 1
ATOM 779 O O . PRO A 1 105 ? 26.265 -3.219 -9.635 1.00 48.25 105 PRO A O 1
ATOM 782 N N . HIS A 1 106 ? 24.484 -1.892 -9.722 1.00 45.81 106 HIS A N 1
ATOM 783 C CA . HIS A 1 106 ? 24.428 -1.623 -8.297 1.00 45.81 106 HIS A CA 1
ATOM 784 C C . HIS A 1 106 ? 23.005 -1.870 -7.795 1.00 45.81 106 HIS A C 1
ATOM 786 O O . HIS A 1 106 ? 22.078 -1.176 -8.201 1.00 45.81 106 HIS A O 1
ATOM 792 N N . LYS A 1 107 ? 22.856 -2.747 -6.794 1.00 50.00 107 LYS A N 1
ATOM 793 C CA . LYS A 1 107 ? 21.746 -2.797 -5.815 1.00 50.00 107 LYS A CA 1
ATOM 794 C C . LYS A 1 107 ? 21.555 -1.460 -5.044 1.00 50.00 107 LYS A C 1
ATOM 796 O O . LYS A 1 107 ? 21.291 -1.452 -3.848 1.00 50.00 107 LYS A O 1
ATOM 801 N N . LYS A 1 108 ? 21.742 -0.297 -5.676 1.00 46.12 108 LYS A N 1
ATOM 802 C CA . LYS A 1 108 ? 21.617 1.039 -5.075 1.00 46.12 108 LYS A CA 1
ATOM 803 C C . LYS A 1 108 ? 20.185 1.578 -5.072 1.00 46.12 108 LYS A C 1
ATOM 805 O O . LYS A 1 108 ? 19.962 2.634 -4.494 1.00 46.12 108 LYS A O 1
ATOM 810 N N . SER A 1 109 ? 19.198 0.816 -5.549 1.00 45.97 109 SER A N 1
ATOM 811 C CA . SER A 1 109 ? 17.787 1.043 -5.194 1.00 45.97 109 SER A CA 1
ATOM 812 C C . SER A 1 109 ? 17.425 0.418 -3.832 1.00 45.97 109 SER A C 1
ATOM 814 O O . SER A 1 109 ? 16.336 -0.087 -3.607 1.00 45.97 109 SER A O 1
ATOM 816 N N . MET A 1 110 ? 18.352 0.467 -2.867 1.00 47.75 110 MET A N 1
ATOM 817 C CA . MET A 1 110 ? 17.979 0.539 -1.446 1.00 47.75 110 MET A CA 1
ATOM 818 C C . MET A 1 110 ? 17.310 1.891 -1.125 1.00 47.75 110 MET A C 1
ATOM 820 O O . MET A 1 110 ? 16.730 2.049 -0.054 1.00 47.75 110 MET A O 1
ATOM 824 N N . LEU A 1 111 ? 17.363 2.844 -2.065 1.00 52.38 111 LEU A N 1
ATOM 825 C CA . LEU A 1 111 ? 16.585 4.078 -2.126 1.00 52.38 111 LEU A CA 1
ATOM 826 C C . LEU A 1 111 ? 15.366 3.916 -3.057 1.00 52.38 111 LEU A C 1
ATOM 828 O O . LEU A 1 111 ? 15.090 4.759 -3.898 1.00 52.38 111 LEU A O 1
ATOM 832 N N . GLY A 1 112 ? 14.607 2.825 -2.935 1.00 58.53 112 GLY A N 1
ATOM 833 C CA . GLY A 1 112 ? 13.210 2.875 -3.363 1.00 58.53 112 GLY A CA 1
ATOM 834 C C . GLY A 1 112 ? 12.529 3.949 -2.517 1.00 58.53 112 GLY A C 1
ATOM 835 O O . GLY A 1 112 ? 12.287 3.720 -1.331 1.00 58.53 112 GLY A O 1
ATOM 836 N N . ASN A 1 113 ? 12.324 5.150 -3.065 1.00 66.69 113 ASN A N 1
ATOM 837 C CA . ASN A 1 113 ? 11.916 6.313 -2.271 1.00 66.69 113 ASN A CA 1
ATOM 838 C C . ASN A 1 113 ? 10.563 6.130 -1.551 1.00 66.69 113 ASN A C 1
ATOM 840 O O . ASN A 1 113 ? 10.277 6.844 -0.587 1.00 66.69 113 ASN A O 1
ATOM 844 N N . GLY A 1 114 ? 9.765 5.153 -1.992 1.00 73.94 114 GLY A N 1
ATOM 845 C CA . GLY A 1 114 ? 8.438 4.836 -1.469 1.00 73.94 114 GLY A CA 1
ATOM 846 C C . GLY A 1 114 ? 7.290 5.202 -2.407 1.00 73.94 114 GLY A C 1
ATOM 847 O O . GLY A 1 114 ? 6.139 4.914 -2.084 1.00 73.94 114 GLY A O 1
ATOM 848 N N . ASN A 1 115 ? 7.595 5.797 -3.565 1.00 87.12 115 ASN A N 1
ATOM 849 C CA . ASN A 1 115 ? 6.618 6.181 -4.581 1.00 87.12 115 ASN A CA 1
ATOM 850 C C . ASN A 1 115 ? 6.113 4.951 -5.358 1.00 87.12 115 ASN A C 1
ATOM 852 O O . ASN A 1 115 ? 6.545 4.672 -6.477 1.00 87.12 115 ASN A O 1
ATOM 856 N N . TYR A 1 116 ? 5.255 4.171 -4.707 1.00 91.38 116 TYR A N 1
ATOM 857 C CA . TYR A 1 116 ? 4.618 2.989 -5.273 1.00 91.38 116 TYR A CA 1
ATOM 858 C C . TYR A 1 116 ? 3.333 3.377 -6.010 1.00 91.38 116 TYR A C 1
ATOM 860 O O . TYR A 1 116 ? 2.519 4.141 -5.488 1.00 91.38 116 TYR A O 1
ATOM 868 N N . ASP A 1 117 ? 3.142 2.835 -7.212 1.00 92.56 117 ASP A N 1
ATOM 869 C CA . ASP A 1 117 ? 1.910 3.035 -7.972 1.00 92.56 117 ASP A CA 1
ATOM 870 C C . ASP A 1 117 ? 0.740 2.200 -7.416 1.00 92.56 117 ASP A C 1
ATOM 872 O O . ASP A 1 117 ? 0.879 1.381 -6.500 1.00 92.56 117 ASP A O 1
ATOM 876 N N . VAL A 1 118 ? -0.445 2.395 -7.996 1.00 94.62 118 VAL A N 1
ATOM 877 C CA . VAL A 1 118 ? -1.648 1.667 -7.579 1.00 94.62 118 VAL A CA 1
ATOM 878 C C . VAL A 1 118 ? -1.567 0.161 -7.839 1.00 94.62 118 VAL A C 1
ATOM 880 O O . VAL A 1 118 ? -2.178 -0.602 -7.098 1.00 94.62 118 VAL A O 1
ATOM 883 N N . ASN A 1 119 ? -0.798 -0.305 -8.827 1.00 95.38 119 ASN A N 1
ATOM 884 C CA . ASN A 1 119 ? -0.658 -1.738 -9.095 1.00 95.38 119 ASN A CA 1
ATOM 885 C C . ASN A 1 119 ? 0.057 -2.441 -7.943 1.00 95.38 119 ASN A C 1
ATOM 887 O O . ASN A 1 119 ? -0.336 -3.544 -7.565 1.00 95.38 119 ASN A O 1
ATOM 891 N N . VAL A 1 120 ? 1.048 -1.784 -7.332 1.00 95.44 120 VAL A N 1
ATOM 892 C CA . VAL A 1 120 ? 1.703 -2.288 -6.117 1.00 95.44 120 VA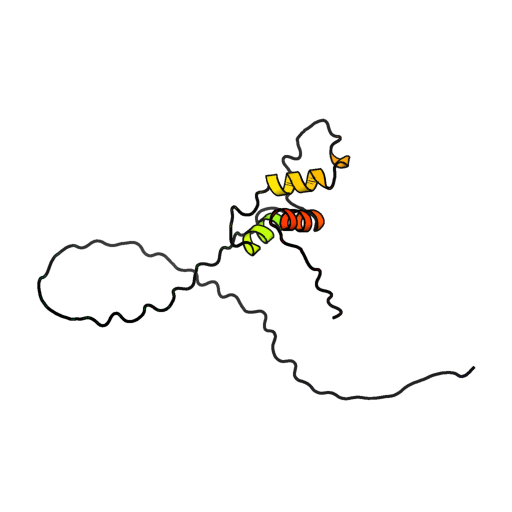L A CA 1
ATOM 893 C C . VAL A 1 120 ? 0.697 -2.413 -4.971 1.00 95.44 120 VAL A C 1
ATOM 895 O O . VAL A 1 120 ? 0.677 -3.436 -4.291 1.00 95.44 120 VAL A O 1
ATOM 898 N N . ILE A 1 121 ? -0.171 -1.413 -4.782 1.00 96.94 121 ILE A N 1
ATOM 899 C CA . ILE A 1 121 ? -1.216 -1.434 -3.744 1.00 96.94 121 ILE A CA 1
ATOM 900 C C . ILE A 1 121 ? -2.215 -2.571 -4.002 1.00 96.94 121 ILE A C 1
ATOM 902 O O . ILE A 1 121 ? -2.523 -3.336 -3.089 1.00 96.94 121 ILE A O 1
ATOM 906 N N . MET A 1 122 ? -2.691 -2.718 -5.241 1.00 97.88 122 MET A N 1
ATOM 907 C CA . MET A 1 122 ? -3.621 -3.784 -5.630 1.00 97.88 122 MET A CA 1
ATOM 908 C C . MET A 1 122 ? -3.018 -5.172 -5.395 1.00 97.88 122 MET A C 1
ATOM 910 O O . MET A 1 122 ? -3.652 -6.022 -4.773 1.00 97.88 122 MET A O 1
ATOM 914 N N . ALA A 1 123 ? -1.774 -5.390 -5.826 1.00 97.56 123 ALA A N 1
ATOM 915 C CA . ALA A 1 123 ? -1.078 -6.654 -5.612 1.00 97.56 123 ALA A CA 1
ATOM 916 C C . ALA A 1 123 ? -0.831 -6.931 -4.118 1.00 97.56 123 ALA A C 1
ATOM 918 O O . ALA A 1 123 ? -1.002 -8.064 -3.672 1.00 97.56 123 ALA A O 1
ATOM 919 N N . ALA A 1 124 ? -0.485 -5.911 -3.323 1.00 97.69 124 ALA A N 1
ATOM 920 C CA . ALA A 1 124 ? -0.312 -6.038 -1.876 1.00 97.69 124 ALA A CA 1
ATOM 921 C C . ALA A 1 124 ? -1.606 -6.486 -1.182 1.00 97.69 124 ALA A C 1
ATOM 923 O O . ALA A 1 124 ? -1.580 -7.413 -0.373 1.00 97.69 124 ALA A O 1
ATOM 924 N N . LEU A 1 125 ? -2.748 -5.897 -1.540 1.00 98.19 125 LEU A N 1
ATOM 925 C CA . LEU A 1 125 ? -4.057 -6.313 -1.028 1.00 98.19 125 LEU A CA 1
ATOM 926 C C . LEU A 1 125 ? -4.376 -7.771 -1.384 1.00 98.19 125 LEU A C 1
ATOM 928 O O . LEU A 1 125 ? -4.789 -8.538 -0.511 1.00 98.19 125 LEU A O 1
ATOM 932 N N . GLN A 1 126 ? -4.082 -8.183 -2.620 1.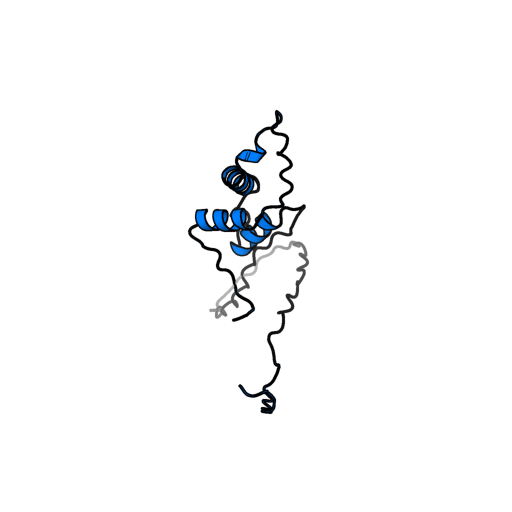00 97.62 126 GLN A N 1
ATOM 933 C CA . GLN A 1 126 ? -4.278 -9.564 -3.066 1.00 97.62 126 GLN A CA 1
ATOM 934 C C . GLN A 1 126 ? -3.449 -10.568 -2.254 1.00 97.62 126 GLN A C 1
ATOM 936 O O . GLN A 1 126 ? -3.935 -11.664 -1.979 1.00 97.62 126 GLN A O 1
ATOM 941 N N . THR A 1 127 ? -2.247 -10.202 -1.779 1.00 97.06 127 THR A N 1
ATOM 942 C CA . THR A 1 127 ? -1.446 -11.087 -0.901 1.00 97.06 127 THR A CA 1
ATOM 943 C C . THR A 1 127 ? -2.126 -11.415 0.430 1.00 97.06 127 THR A C 1
ATOM 945 O O . THR A 1 127 ? -1.775 -12.404 1.069 1.00 97.06 127 THR A O 1
ATOM 948 N N . ARG A 1 128 ? -3.110 -10.606 0.839 1.00 96.62 128 ARG A N 1
ATOM 949 C CA . ARG A 1 128 ? -3.896 -10.785 2.063 1.00 96.62 128 ARG A CA 1
ATOM 950 C C . ARG A 1 128 ? -5.346 -11.203 1.797 1.00 96.62 128 ARG A C 1
ATOM 952 O O . ARG A 1 128 ? -6.141 -11.215 2.729 1.00 96.62 128 ARG A O 1
ATOM 959 N N . GLY A 1 129 ? -5.694 -11.551 0.555 1.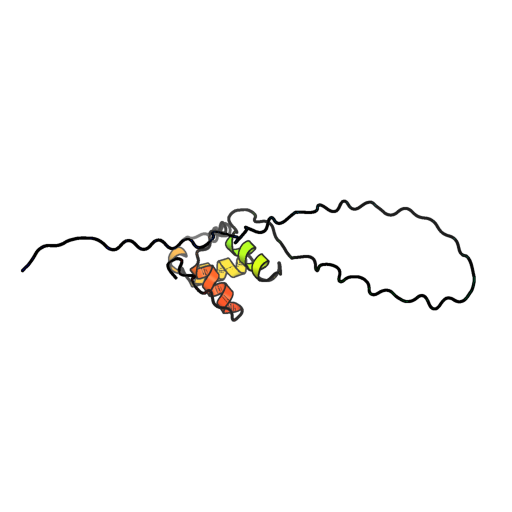00 97.38 129 GLY A N 1
ATOM 960 C CA . GLY A 1 129 ? -7.051 -11.970 0.187 1.00 97.38 129 GLY A CA 1
ATOM 961 C C . GLY A 1 129 ? -8.053 -10.820 0.034 1.00 97.38 129 GLY A C 1
ATOM 962 O O . GLY A 1 129 ? -9.254 -11.057 0.112 1.00 97.38 129 GLY A O 1
ATOM 963 N N . PHE A 1 130 ? -7.576 -9.590 -0.179 1.00 98.00 130 PHE A N 1
ATOM 964 C CA . PHE A 1 130 ? -8.412 -8.413 -0.428 1.00 98.00 130 PHE A CA 1
ATOM 965 C C . PHE A 1 130 ? -8.284 -7.926 -1.874 1.00 98.00 130 PHE A C 1
ATOM 967 O O . PHE A 1 130 ? -7.290 -8.181 -2.555 1.00 98.00 130 PHE A O 1
ATOM 974 N N . GLU A 1 131 ? -9.274 -7.160 -2.323 1.00 96.06 131 GLU A N 1
ATOM 975 C CA . GLU A 1 131 ? -9.300 -6.520 -3.636 1.00 96.06 131 GLU A CA 1
ATOM 976 C C . GLU A 1 131 ? -9.519 -5.009 -3.482 1.00 96.06 131 GLU A C 1
ATOM 978 O O . GLU A 1 131 ? -10.249 -4.563 -2.595 1.00 96.06 131 GLU A O 1
ATOM 983 N N . ALA A 1 132 ? -8.889 -4.213 -4.349 1.00 94.81 132 ALA A N 1
ATOM 984 C CA . ALA A 1 132 ? -9.195 -2.792 -4.468 1.00 94.81 132 ALA A CA 1
ATOM 985 C C . ALA A 1 132 ? -10.289 -2.583 -5.518 1.00 94.81 132 ALA A C 1
ATOM 987 O O . ALA A 1 132 ? -10.100 -2.905 -6.690 1.00 94.81 132 ALA A O 1
ATOM 988 N N . VAL A 1 133 ? -11.405 -1.982 -5.111 1.00 94.81 133 VAL A N 1
ATOM 989 C CA . VAL A 1 133 ? -12.491 -1.604 -6.020 1.00 94.81 133 VAL A CA 1
ATOM 990 C C . VAL A 1 133 ? -12.414 -0.110 -6.304 1.00 94.81 133 VAL A C 1
ATOM 992 O O . VAL A 1 133 ? -12.368 0.714 -5.390 1.00 94.81 133 VAL A O 1
ATOM 995 N N . TRP A 1 134 ? -12.421 0.248 -7.585 1.00 94.25 134 TRP A N 1
ATOM 996 C CA . TRP A 1 134 ? -12.425 1.641 -8.012 1.00 94.25 134 TRP A CA 1
ATOM 997 C C . TRP A 1 134 ? -13.814 2.248 -7.838 1.00 94.25 134 TRP A C 1
ATOM 999 O O . TRP A 1 134 ? -14.775 1.823 -8.480 1.00 94.25 134 TRP A O 1
ATOM 1009 N N . TRP A 1 135 ? -13.910 3.273 -6.996 1.00 94.81 135 TRP A N 1
ATOM 1010 C CA . TRP A 1 135 ? -15.127 4.066 -6.885 1.00 94.81 135 TRP A CA 1
ATOM 1011 C C . TRP A 1 135 ? -15.254 5.022 -8.082 1.00 94.81 135 TRP A C 1
ATOM 1013 O O . TRP A 1 135 ? -14.446 5.940 -8.244 1.00 94.81 135 TRP A O 1
ATOM 1023 N N . ASP A 1 136 ? -16.269 4.819 -8.927 1.00 93.44 136 ASP A N 1
ATOM 1024 C CA . ASP A 1 136 ? -16.565 5.705 -10.059 1.00 93.44 136 ASP A CA 1
ATOM 1025 C C . ASP A 1 136 ? -17.361 6.923 -9.582 1.00 93.44 136 ASP A C 1
ATOM 1027 O O . ASP A 1 136 ? -18.539 6.818 -9.269 1.00 93.44 136 ASP A O 1
ATOM 1031 N N . LYS A 1 137 ? -16.738 8.106 -9.596 1.00 92.88 137 LYS A N 1
ATOM 1032 C CA . LYS A 1 137 ? -17.372 9.372 -9.186 1.00 92.88 137 LYS A CA 1
ATOM 1033 C C . LYS A 1 137 ? -18.628 9.743 -9.999 1.00 92.88 137 LYS A C 1
ATOM 1035 O O . LYS A 1 137 ? -19.380 10.620 -9.585 1.00 92.88 137 LYS A O 1
ATOM 1040 N N . ARG A 1 138 ? -18.835 9.159 -11.182 1.00 93.25 138 ARG A N 1
ATOM 1041 C CA . ARG A 1 138 ? -19.999 9.449 -12.042 1.00 93.25 138 ARG A CA 1
ATOM 1042 C C . ARG A 1 138 ? -21.263 8.695 -11.620 1.00 93.25 138 ARG A C 1
ATOM 1044 O O . ARG A 1 138 ? -22.312 8.936 -12.213 1.00 93.25 138 ARG A O 1
ATOM 1051 N N . ARG A 1 139 ? -21.144 7.755 -10.686 1.00 77.25 139 ARG A N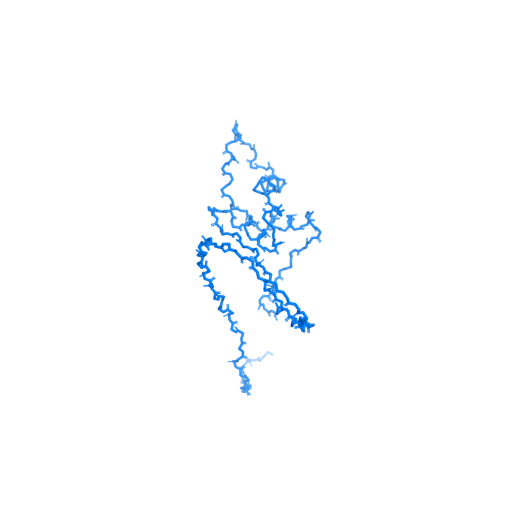 1
ATOM 1052 C CA . ARG A 1 139 ? -22.231 6.946 -10.136 1.00 77.25 139 ARG A CA 1
ATOM 1053 C C . ARG A 1 139 ? -22.418 7.297 -8.667 1.00 77.25 139 ARG A C 1
ATOM 1055 O O . ARG A 1 139 ? -23.587 7.253 -8.239 1.00 77.25 139 ARG A O 1
#

Radius of gyration: 28.15 Å; Cα contacts (8 Å, |Δi|>4): 67; chains: 1; bounding box: 63×36×100 Å